Protein AF-A0AAN9EP69-F1 (afdb_monomer_lite)

Sequence (117 aa):
MFCHKLIKLNLQPDAKGSYVEVLERYINLGPIVYFYVVDLERQGQGLVVTCSGAYKDGSLRIVRNGIGINEQASVELQGNLRVMGIGIKVKLGKLIPYHPDKVREKLLITQCTWLRT

Structure (mmCIF, N/CA/C/O backbone):
data_AF-A0AAN9EP69-F1
#
_entry.id   AF-A0AAN9EP69-F1
#
loop_
_atom_site.group_PDB
_atom_site.id
_atom_site.type_symbol
_atom_site.label_atom_id
_atom_site.label_alt_id
_atom_site.label_comp_id
_atom_site.label_asym_id
_atom_site.label_entity_id
_atom_site.label_seq_id
_atom_site.pdbx_PDB_ins_code
_atom_site.Cartn_x
_atom_site.Cartn_y
_atom_site.Cartn_z
_atom_site.occupancy
_atom_site.B_iso_or_equiv
_atom_site.auth_seq_id
_atom_site.auth_comp_id
_atom_site.auth_asym_id
_atom_site.auth_atom_id
_atom_site.pdbx_PDB_model_num
ATOM 1 N N . MET A 1 1 ? 6.459 -8.143 -3.881 1.00 60.38 1 MET A N 1
ATOM 2 C CA . MET A 1 1 ? 5.277 -7.414 -3.357 1.00 60.38 1 MET A CA 1
ATOM 3 C C . MET A 1 1 ? 4.310 -7.236 -4.506 1.00 60.38 1 MET A C 1
ATOM 5 O O . MET A 1 1 ? 4.645 -6.532 -5.458 1.00 60.38 1 MET A O 1
ATOM 9 N N . PHE A 1 2 ? 3.144 -7.881 -4.431 1.00 69.19 2 PHE A N 1
ATOM 10 C CA . PHE A 1 2 ? 2.157 -7.848 -5.506 1.00 69.19 2 PHE A CA 1
ATOM 11 C C . PHE A 1 2 ? 1.619 -6.428 -5.721 1.00 69.19 2 PHE A C 1
ATOM 13 O O . PHE A 1 2 ? 0.888 -5.873 -4.904 1.00 69.19 2 PHE A O 1
ATOM 20 N N . CYS A 1 3 ? 2.038 -5.791 -6.798 1.00 80.19 3 CYS A N 1
ATOM 21 C CA . CYS A 1 3 ? 1.541 -4.491 -7.217 1.00 80.19 3 CYS A CA 1
ATOM 22 C C . CYS A 1 3 ? 1.407 -4.530 -8.731 1.00 80.19 3 CYS A C 1
ATOM 24 O O . CYS A 1 3 ? 2.254 -5.115 -9.414 1.00 80.19 3 CYS A O 1
ATOM 26 N N . HIS A 1 4 ? 0.342 -3.929 -9.253 1.00 87.00 4 HIS A N 1
ATOM 27 C CA . HIS A 1 4 ? 0.277 -3.682 -10.685 1.00 87.00 4 HIS A CA 1
ATOM 28 C C . HIS A 1 4 ? 1.337 -2.648 -11.031 1.00 87.00 4 HIS A C 1
ATOM 30 O O . HIS A 1 4 ? 1.594 -1.732 -10.250 1.00 87.00 4 HIS A O 1
ATOM 36 N N . LYS A 1 5 ? 1.987 -2.821 -12.175 1.00 92.19 5 LYS A N 1
ATOM 37 C CA . LYS A 1 5 ? 3.078 -1.953 -12.602 1.00 92.19 5 LYS A CA 1
ATOM 38 C C . LYS A 1 5 ? 2.702 -1.335 -13.929 1.00 92.19 5 LYS A C 1
ATOM 40 O O . LYS A 1 5 ? 2.389 -2.065 -14.867 1.00 92.19 5 LYS A O 1
ATOM 45 N N . LEU A 1 6 ? 2.772 -0.013 -14.001 1.00 94.88 6 LEU A N 1
ATOM 46 C CA . LEU A 1 6 ? 2.838 0.673 -15.277 1.00 94.88 6 LEU A CA 1
ATOM 47 C C . LEU A 1 6 ? 4.288 0.613 -15.739 1.00 94.88 6 LEU A C 1
ATOM 49 O O . LEU A 1 6 ? 5.190 1.081 -15.039 1.00 94.88 6 LEU A O 1
ATOM 53 N N . ILE A 1 7 ? 4.509 -0.010 -16.889 1.00 96.50 7 ILE A N 1
ATOM 54 C CA . ILE A 1 7 ? 5.843 -0.184 -17.452 1.00 96.50 7 ILE A CA 1
ATOM 55 C C . ILE A 1 7 ? 5.963 0.560 -18.772 1.00 96.50 7 ILE A C 1
ATOM 57 O O . ILE A 1 7 ? 5.022 0.615 -19.562 1.00 96.50 7 ILE A O 1
ATOM 61 N N . LYS A 1 8 ? 7.152 1.100 -19.006 1.00 95.94 8 LYS A N 1
ATOM 62 C CA . LYS A 1 8 ? 7.582 1.662 -20.275 1.00 95.94 8 LYS A CA 1
ATOM 63 C C . LYS A 1 8 ? 8.635 0.746 -20.878 1.00 95.94 8 LYS A C 1
ATOM 65 O O . LYS A 1 8 ? 9.536 0.274 -20.184 1.00 95.94 8 LYS A O 1
ATOM 70 N N . LEU A 1 9 ? 8.501 0.500 -22.174 1.00 97.19 9 LEU A N 1
ATOM 71 C CA . LEU A 1 9 ? 9.490 -0.225 -22.957 1.00 97.19 9 LEU A CA 1
ATOM 72 C C . LEU A 1 9 ? 10.380 0.795 -23.666 1.00 97.19 9 LEU A C 1
ATOM 74 O O . LEU A 1 9 ? 9.884 1.661 -24.387 1.00 97.19 9 LEU A O 1
ATOM 78 N N . ASN A 1 10 ? 11.683 0.709 -23.426 1.00 96.25 10 ASN A N 1
ATOM 79 C CA . ASN A 1 10 ? 12.684 1.582 -24.021 1.00 96.25 10 ASN A CA 1
ATOM 80 C C . ASN A 1 10 ? 13.303 0.916 -25.258 1.00 96.25 10 ASN A C 1
ATOM 82 O O . ASN A 1 10 ? 13.391 -0.305 -25.340 1.00 96.25 10 ASN A O 1
ATOM 86 N N . LEU A 1 11 ? 13.731 1.730 -26.227 1.00 95.88 11 LEU A N 1
ATOM 87 C CA . LEU A 1 11 ? 14.398 1.249 -27.447 1.00 95.88 11 LEU A CA 1
ATOM 88 C C . LEU A 1 11 ? 15.872 0.897 -27.210 1.00 95.88 11 LEU A C 1
ATOM 90 O O . LEU A 1 11 ? 16.435 0.078 -27.928 1.00 95.88 11 LEU A O 1
ATOM 94 N N . GLN A 1 12 ? 16.492 1.522 -26.210 1.00 96.31 12 GLN A N 1
ATOM 95 C CA . GLN A 1 12 ? 17.861 1.249 -25.789 1.00 96.31 12 GLN A CA 1
ATOM 96 C C . GLN A 1 12 ? 17.856 0.678 -24.369 1.00 96.31 12 GLN A C 1
ATOM 98 O O . GLN A 1 12 ? 17.008 1.079 -23.562 1.00 96.31 12 GLN A O 1
ATOM 103 N N . PRO A 1 13 ? 18.776 -0.249 -24.062 1.00 95.69 13 PRO A N 1
ATOM 104 C CA . PRO A 1 13 ? 18.880 -0.817 -22.731 1.00 95.69 13 PRO A CA 1
ATOM 105 C C . PRO A 1 13 ? 19.408 0.216 -21.729 1.00 95.69 13 PRO A C 1
ATOM 107 O O . PRO A 1 13 ? 20.207 1.089 -22.070 1.00 95.69 13 PRO A O 1
ATOM 110 N N . ASP A 1 14 ? 18.984 0.088 -20.474 1.00 92.38 14 ASP A N 1
ATOM 111 C CA . ASP A 1 14 ? 19.561 0.830 -19.357 1.00 92.38 14 ASP A CA 1
ATOM 112 C C . ASP A 1 14 ? 20.995 0.356 -19.035 1.00 92.38 14 ASP A C 1
ATOM 114 O O . ASP A 1 14 ? 21.523 -0.591 -19.623 1.00 92.38 14 ASP A O 1
ATOM 118 N N . ALA A 1 15 ? 21.634 0.986 -18.045 1.00 93.31 15 ALA A N 1
ATOM 119 C CA . ALA A 1 15 ? 22.984 0.619 -17.604 1.00 93.31 15 ALA A CA 1
ATOM 120 C C . ALA A 1 15 ? 23.110 -0.830 -17.080 1.00 93.31 15 ALA A C 1
ATOM 122 O O . ALA A 1 15 ? 24.220 -1.329 -16.912 1.00 93.31 15 ALA A O 1
ATOM 123 N N . LYS A 1 16 ? 21.989 -1.506 -16.799 1.00 92.56 16 LYS A N 1
ATOM 124 C CA . LYS A 1 16 ? 21.917 -2.905 -16.357 1.00 92.56 16 LYS A CA 1
ATOM 125 C C . LYS A 1 16 ? 21.518 -3.853 -17.494 1.00 92.56 16 LYS A C 1
ATOM 127 O O . LYS A 1 16 ? 21.367 -5.047 -17.246 1.00 92.56 16 LYS A O 1
ATOM 132 N N . GLY A 1 17 ? 21.340 -3.354 -18.718 1.00 94.44 17 GLY A N 1
ATOM 133 C CA . GLY A 1 17 ? 20.908 -4.145 -19.868 1.00 94.44 17 GLY A CA 1
ATOM 134 C C . GLY A 1 17 ? 19.390 -4.356 -19.973 1.00 94.44 17 GLY A C 1
ATOM 135 O O . GLY A 1 17 ? 18.951 -5.139 -20.812 1.00 94.44 17 GLY A O 1
ATOM 136 N N . SER A 1 18 ? 18.573 -3.707 -19.137 1.00 94.44 18 SER A N 1
ATOM 137 C CA . SER A 1 18 ? 17.111 -3.834 -19.146 1.00 94.44 18 SER A CA 1
ATOM 138 C C . SER A 1 18 ? 16.465 -2.846 -20.112 1.00 94.44 18 SER A C 1
ATOM 140 O O . SER A 1 18 ? 16.760 -1.655 -20.099 1.00 94.44 18 SER A O 1
ATOM 142 N N . TYR A 1 19 ? 15.504 -3.325 -20.900 1.00 96.38 19 TYR A N 1
ATOM 143 C CA . TYR A 1 19 ? 14.649 -2.491 -21.756 1.00 96.38 19 TYR A CA 1
ATOM 144 C C . TYR A 1 19 ? 13.360 -2.049 -21.055 1.00 96.38 19 TYR A C 1
ATOM 146 O O . TYR A 1 19 ? 12.561 -1.307 -21.623 1.00 96.38 19 TYR A O 1
ATOM 154 N N . VAL A 1 20 ? 13.124 -2.533 -19.833 1.00 95.94 20 VAL A N 1
ATOM 155 C CA . VAL A 1 20 ? 11.892 -2.289 -19.084 1.00 95.94 20 VAL A CA 1
ATOM 156 C C . VAL A 1 20 ? 12.156 -1.277 -17.983 1.00 95.94 20 VAL A C 1
ATOM 158 O O . VAL A 1 20 ? 12.986 -1.501 -17.101 1.00 95.94 20 VAL A O 1
ATOM 161 N N . GLU A 1 21 ? 11.381 -0.202 -18.001 1.00 94.44 21 GLU A N 1
ATOM 162 C CA . GLU A 1 21 ? 11.352 0.830 -16.976 1.00 94.44 21 GLU A CA 1
ATOM 163 C C . GLU A 1 21 ? 10.003 0.778 -16.249 1.00 94.44 21 GLU A C 1
ATOM 165 O O . GLU A 1 21 ? 8.943 0.764 -16.873 1.00 94.44 21 GLU A O 1
ATOM 170 N N . VAL A 1 22 ? 10.020 0.717 -14.916 1.00 93.12 22 VAL A N 1
ATOM 171 C CA . VAL A 1 22 ? 8.791 0.749 -14.107 1.00 93.12 22 VAL A CA 1
ATOM 172 C C . VAL A 1 22 ? 8.486 2.202 -13.767 1.00 93.12 22 VAL A C 1
ATOM 174 O O . VAL A 1 22 ? 9.206 2.791 -12.967 1.00 93.12 22 VAL A O 1
ATOM 177 N N . LEU A 1 23 ? 7.417 2.747 -14.347 1.00 94.50 23 LEU A N 1
ATOM 178 C CA . LEU A 1 23 ? 7.000 4.132 -14.132 1.00 94.50 23 LEU A CA 1
ATOM 179 C C . LEU A 1 23 ? 6.239 4.289 -12.818 1.00 94.50 23 LEU A C 1
ATOM 181 O O . LEU A 1 23 ? 6.543 5.162 -12.013 1.00 94.50 23 LEU A O 1
ATOM 185 N N . GLU A 1 24 ? 5.258 3.418 -12.587 1.00 94.75 24 GLU A N 1
ATOM 186 C CA . GLU A 1 24 ? 4.373 3.527 -11.431 1.00 94.75 24 GLU A CA 1
ATOM 187 C C . GLU A 1 24 ? 3.978 2.149 -10.902 1.00 94.75 24 GLU A C 1
ATOM 189 O O . GLU A 1 24 ? 3.996 1.143 -11.621 1.00 94.75 24 GLU A O 1
ATOM 194 N N . ARG A 1 25 ? 3.646 2.093 -9.611 1.00 91.00 25 ARG A N 1
ATOM 195 C CA . ARG A 1 25 ? 3.183 0.885 -8.929 1.00 91.00 25 ARG A CA 1
ATOM 196 C C . ARG A 1 25 ? 1.862 1.170 -8.236 1.00 91.00 25 ARG A C 1
ATOM 198 O O . ARG A 1 25 ? 1.806 2.014 -7.349 1.00 91.00 25 ARG A O 1
ATOM 205 N N . TYR A 1 26 ? 0.839 0.398 -8.575 1.00 91.44 26 TYR A N 1
ATOM 206 C CA . TYR A 1 26 ? -0.471 0.471 -7.942 1.00 91.44 26 TYR A CA 1
ATOM 207 C C . TYR A 1 26 ? -0.637 -0.653 -6.926 1.00 91.44 26 TYR A C 1
ATOM 209 O O . TYR A 1 26 ? -0.302 -1.819 -7.174 1.00 91.44 26 TYR A O 1
ATOM 217 N N . ILE A 1 27 ? -1.162 -0.290 -5.760 1.00 89.62 27 ILE A N 1
ATOM 218 C CA . ILE A 1 27 ? -1.444 -1.217 -4.668 1.00 89.62 27 ILE A CA 1
ATOM 219 C C . ILE A 1 27 ? -2.507 -2.216 -5.136 1.00 89.62 27 ILE A C 1
ATOM 221 O O . ILE A 1 27 ? -3.558 -1.823 -5.628 1.00 89.62 27 ILE A O 1
ATOM 225 N N . ASN A 1 28 ? -2.242 -3.508 -4.944 1.00 88.81 28 ASN A N 1
ATOM 226 C CA . ASN A 1 28 ? -3.228 -4.562 -5.145 1.00 88.81 28 ASN A CA 1
ATOM 227 C C . ASN A 1 28 ? -3.320 -5.438 -3.888 1.00 88.81 28 ASN A C 1
ATOM 229 O O . ASN A 1 28 ? -2.303 -5.946 -3.417 1.00 88.81 28 ASN A O 1
ATOM 233 N N . LEU A 1 29 ? -4.528 -5.591 -3.344 1.00 91.19 29 LEU A N 1
ATOM 234 C CA . LEU A 1 29 ? -4.811 -6.439 -2.181 1.00 91.19 29 LEU A CA 1
ATOM 235 C C . LEU A 1 29 ? -5.024 -7.919 -2.551 1.00 91.19 29 LEU A C 1
ATOM 237 O O . LEU A 1 29 ? -4.946 -8.788 -1.694 1.00 91.19 29 LEU A O 1
ATOM 241 N N . GLY A 1 30 ? -5.319 -8.232 -3.810 1.00 89.00 30 GLY A N 1
ATOM 242 C CA . GLY A 1 30 ? -5.703 -9.575 -4.228 1.00 89.00 30 GLY A CA 1
ATOM 243 C C . GLY A 1 30 ? -4.525 -10.526 -4.498 1.00 89.00 30 GLY A C 1
ATOM 244 O O . GLY A 1 30 ? -3.447 -10.075 -4.885 1.00 89.00 30 GLY A O 1
ATOM 245 N N . PRO A 1 31 ? -4.744 -11.850 -4.380 1.00 93.81 31 PRO A N 1
ATOM 246 C CA . PRO A 1 31 ? -5.826 -12.481 -3.617 1.00 93.81 31 PRO A CA 1
ATOM 247 C C . PRO A 1 31 ? -5.627 -12.282 -2.104 1.00 93.81 31 PRO A C 1
ATOM 249 O O . PRO A 1 31 ? -4.500 -12.374 -1.619 1.00 93.81 31 PRO A O 1
ATOM 252 N N . ILE A 1 32 ? -6.714 -12.043 -1.361 1.00 94.94 32 ILE A N 1
ATOM 253 C CA . ILE A 1 32 ? -6.691 -12.034 0.109 1.00 94.94 32 ILE A CA 1
ATOM 254 C C . ILE A 1 32 ? -6.920 -13.471 0.576 1.00 94.94 32 ILE A C 1
ATOM 256 O O . ILE A 1 32 ? -8.005 -14.016 0.396 1.00 94.94 32 ILE A O 1
ATOM 260 N N . VAL A 1 33 ? -5.891 -14.088 1.153 1.00 95.19 33 VAL A N 1
ATOM 261 C CA . VAL A 1 33 ? -5.929 -15.480 1.630 1.00 95.19 33 VAL A CA 1
ATOM 262 C C . VAL A 1 33 ? -6.527 -15.563 3.035 1.00 95.19 33 VAL A C 1
ATOM 264 O O . VAL A 1 33 ? -7.215 -16.522 3.367 1.00 95.19 33 VAL A O 1
ATOM 267 N N . TYR A 1 34 ? -6.265 -14.551 3.863 1.00 95.44 34 TYR A N 1
ATOM 268 C CA . TYR A 1 34 ? -6.788 -14.444 5.222 1.00 95.44 34 TYR A CA 1
ATOM 269 C C . TYR A 1 34 ? -6.792 -12.984 5.675 1.00 95.44 34 TYR A C 1
ATOM 271 O O . TYR A 1 34 ? -6.007 -12.178 5.166 1.00 95.44 34 TYR A O 1
ATOM 279 N N . PHE A 1 35 ? -7.630 -12.638 6.650 1.00 96.00 35 PHE A N 1
ATOM 280 C CA . PHE A 1 35 ? -7.574 -11.337 7.307 1.00 96.00 35 PHE A CA 1
ATOM 281 C C . PHE A 1 35 ? -7.932 -11.432 8.790 1.00 96.00 35 PHE A C 1
ATOM 283 O O . PHE A 1 35 ? -8.573 -12.382 9.233 1.00 96.00 35 PHE A O 1
ATOM 290 N N . TYR A 1 36 ? -7.525 -10.425 9.552 1.00 95.44 36 TYR A N 1
ATOM 291 C CA . TYR A 1 36 ? -7.854 -10.275 10.961 1.00 95.44 36 TYR A CA 1
ATOM 292 C C . TYR A 1 36 ? -8.129 -8.805 11.281 1.00 95.44 36 TYR A C 1
ATOM 294 O O . TYR A 1 36 ? -7.449 -7.919 10.762 1.00 95.44 36 TYR A O 1
ATOM 302 N N . VAL A 1 37 ? -9.128 -8.544 12.123 1.00 92.94 37 VAL A N 1
ATOM 303 C CA . VAL A 1 37 ? -9.482 -7.185 12.551 1.00 92.94 37 VAL A CA 1
ATOM 304 C C . VAL A 1 37 ? -8.795 -6.889 13.879 1.00 92.94 37 VAL A C 1
ATOM 306 O O . VAL A 1 37 ? -8.928 -7.651 14.833 1.00 92.94 37 VAL A O 1
ATOM 309 N N . VAL A 1 38 ? -8.062 -5.782 13.944 1.00 90.19 38 VAL A N 1
ATOM 310 C CA . VAL A 1 38 ? -7.334 -5.330 15.131 1.00 90.19 38 VAL A CA 1
ATOM 311 C C . VAL A 1 38 ? -7.824 -3.940 15.514 1.00 90.19 38 VAL A C 1
ATOM 313 O O . VAL A 1 38 ? -7.836 -3.039 14.681 1.00 90.19 38 VAL A O 1
ATOM 316 N N . ASP A 1 39 ? -8.176 -3.744 16.779 1.00 85.94 39 ASP A N 1
ATOM 317 C CA . ASP A 1 39 ? -8.442 -2.417 17.338 1.00 85.94 39 ASP A CA 1
ATOM 318 C C . ASP A 1 39 ? -7.261 -1.993 18.224 1.00 85.94 39 ASP A C 1
ATOM 320 O O . ASP A 1 39 ? -7.226 -2.276 19.422 1.00 85.94 39 ASP A O 1
ATOM 324 N N . LEU A 1 40 ? -6.239 -1.391 17.605 1.00 76.25 40 LEU A N 1
ATOM 325 C CA . LEU A 1 40 ? -5.039 -0.923 18.314 1.00 76.25 40 LEU A CA 1
ATOM 326 C C . LEU A 1 40 ? -5.275 0.402 19.043 1.00 76.25 40 LEU A C 1
ATOM 328 O O . LEU A 1 40 ? -4.652 0.655 20.071 1.00 76.25 40 LEU A O 1
ATOM 332 N N . GLU A 1 41 ? -6.161 1.245 18.515 1.00 71.94 41 GLU A N 1
ATOM 333 C CA . GLU A 1 41 ? -6.343 2.615 18.999 1.00 71.94 41 GLU A CA 1
ATOM 334 C C . GLU A 1 41 ? -7.498 2.736 20.004 1.00 71.94 41 GLU A C 1
ATOM 336 O O . GLU A 1 41 ? -7.625 3.771 20.654 1.00 71.94 41 GLU A O 1
ATOM 341 N N . ARG A 1 42 ? -8.327 1.690 20.178 1.00 73.19 42 ARG A N 1
ATOM 342 C CA . ARG A 1 42 ? -9.536 1.687 21.030 1.00 73.19 42 ARG A CA 1
ATOM 343 C C . ARG A 1 42 ? -10.503 2.835 20.715 1.00 73.19 42 ARG A C 1
ATOM 345 O O . ARG A 1 42 ? -11.316 3.217 21.553 1.00 73.19 42 ARG A O 1
ATOM 352 N N . GLN A 1 43 ? -10.422 3.389 19.506 1.00 71.88 43 GLN A N 1
ATOM 353 C CA . GLN A 1 43 ? -11.270 4.486 19.026 1.00 71.88 43 GLN A CA 1
ATOM 354 C C . GLN A 1 43 ? -12.534 3.972 18.316 1.00 71.88 43 GLN A C 1
ATOM 356 O O . GLN A 1 43 ? -13.303 4.759 17.768 1.00 71.88 43 GLN A O 1
ATOM 361 N N . GLY A 1 44 ? -12.748 2.650 18.283 1.00 72.62 44 GLY A N 1
ATOM 362 C CA . GLY A 1 44 ? -13.880 2.029 17.591 1.00 72.62 44 GLY A CA 1
ATOM 363 C C . GLY A 1 44 ? -13.729 1.969 16.066 1.00 72.62 44 GLY A C 1
ATOM 364 O O . GLY A 1 44 ? -14.668 1.575 15.377 1.00 72.62 44 GLY A O 1
ATOM 365 N N . GLN A 1 45 ? -12.559 2.328 15.525 1.00 77.88 45 GLN A N 1
ATOM 366 C CA . GLN A 1 45 ? -12.217 2.184 14.108 1.00 77.88 45 GLN A CA 1
ATOM 367 C C . GLN A 1 45 ? -11.217 1.035 13.936 1.00 77.88 45 GLN A C 1
ATOM 369 O O . GLN A 1 45 ? -10.005 1.225 13.985 1.00 77.88 45 GLN A O 1
ATOM 374 N N . GLY A 1 46 ? -11.736 -0.182 13.759 1.00 82.94 46 GLY A N 1
ATOM 375 C CA . GLY A 1 46 ? -10.907 -1.370 13.562 1.00 82.94 46 GLY A CA 1
ATOM 376 C C . GLY A 1 46 ? -10.054 -1.291 12.290 1.00 82.94 46 GLY A C 1
ATOM 377 O O . GLY A 1 46 ? -10.518 -0.886 11.223 1.00 82.94 46 GLY A O 1
ATOM 378 N N . LEU A 1 47 ? -8.802 -1.721 12.403 1.00 91.31 47 LEU A N 1
ATOM 379 C CA . LEU A 1 47 ? -7.871 -1.919 11.297 1.00 91.31 47 LEU A CA 1
ATOM 380 C C . LEU A 1 47 ? -8.006 -3.354 10.787 1.00 91.31 47 LEU A C 1
ATOM 382 O O . LEU A 1 47 ? -8.131 -4.286 11.578 1.00 91.31 47 LEU A O 1
ATOM 386 N N . VAL A 1 48 ? -7.921 -3.567 9.477 1.00 93.69 48 VAL A N 1
ATOM 387 C CA . VAL A 1 48 ? -7.913 -4.911 8.888 1.00 93.69 48 VAL A CA 1
ATOM 388 C C . VAL A 1 48 ? -6.498 -5.257 8.450 1.00 93.69 48 VAL A C 1
ATOM 390 O O . VAL A 1 48 ? -5.943 -4.624 7.555 1.00 93.69 48 VAL A O 1
ATOM 393 N N . VAL A 1 49 ? -5.911 -6.287 9.049 1.00 95.19 49 VAL A N 1
ATOM 394 C CA . VAL A 1 49 ? -4.647 -6.876 8.601 1.00 95.19 49 VAL A CA 1
ATOM 395 C C . VAL A 1 49 ? -4.967 -8.021 7.651 1.00 95.19 49 VAL A C 1
ATOM 397 O O . VAL A 1 49 ? -5.722 -8.919 8.000 1.00 95.19 49 VAL A O 1
ATOM 400 N N . THR A 1 50 ? -4.401 -8.009 6.451 1.00 95.81 50 THR A N 1
ATOM 401 C CA . THR A 1 50 ? -4.664 -8.999 5.398 1.00 95.81 50 THR A CA 1
ATOM 402 C C . THR A 1 50 ? -3.386 -9.731 5.004 1.00 95.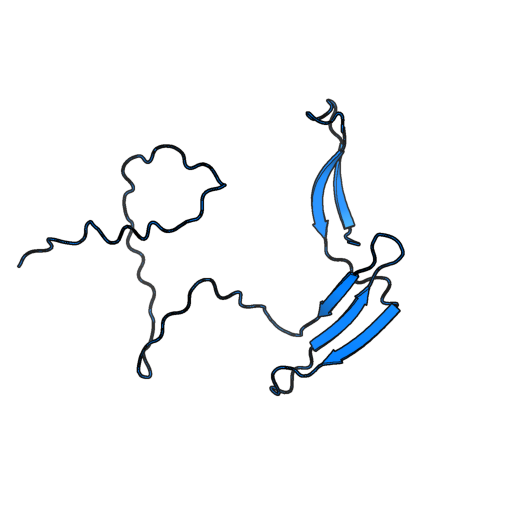81 50 THR A C 1
ATOM 404 O O . THR A 1 50 ? -2.343 -9.106 4.819 1.00 95.81 50 THR A O 1
ATOM 407 N N . CYS A 1 51 ? -3.476 -11.044 4.809 1.00 95.00 51 CYS A N 1
ATOM 408 C CA . CYS A 1 51 ? -2.515 -11.839 4.052 1.00 95.00 51 CYS A CA 1
ATOM 409 C C . CYS A 1 51 ? -2.900 -11.750 2.571 1.00 95.00 51 CYS A C 1
ATOM 411 O O . CYS A 1 51 ? -3.886 -12.352 2.152 1.00 95.00 51 CYS A O 1
ATOM 413 N N . SER A 1 52 ? -2.150 -10.969 1.799 1.00 95.12 52 SER A N 1
ATOM 414 C CA . SER A 1 52 ? -2.448 -10.610 0.408 1.00 95.12 52 SER A CA 1
ATOM 415 C C . SER A 1 52 ? -1.377 -11.121 -0.556 1.00 95.12 52 SER A C 1
ATOM 417 O O . SER A 1 52 ? -0.184 -11.033 -0.260 1.00 95.12 52 SER A O 1
ATOM 419 N N . GLY A 1 53 ? -1.764 -11.533 -1.761 1.00 92.38 53 GLY A N 1
ATOM 420 C CA . GLY A 1 53 ? -0.837 -12.013 -2.789 1.00 92.38 53 GLY A CA 1
ATOM 421 C C . GLY A 1 53 ? -0.528 -13.509 -2.669 1.00 92.38 53 GLY A C 1
ATOM 422 O O . GLY A 1 53 ? -1.020 -14.199 -1.781 1.00 92.38 53 GLY A O 1
ATOM 423 N N . ALA A 1 54 ? 0.306 -14.019 -3.575 1.00 90.75 54 ALA A N 1
ATOM 424 C CA . ALA A 1 54 ? 0.701 -15.427 -3.616 1.00 90.75 54 ALA A CA 1
ATOM 425 C C . ALA A 1 54 ? 2.177 -15.589 -4.014 1.00 90.75 54 ALA A C 1
ATOM 427 O O . ALA A 1 54 ? 2.776 -14.688 -4.612 1.00 90.75 54 ALA A O 1
ATOM 428 N N . TYR A 1 55 ? 2.751 -16.758 -3.712 1.00 89.25 55 TYR A N 1
ATOM 429 C CA . TYR A 1 55 ? 4.134 -17.125 -4.043 1.00 89.25 55 TYR A CA 1
ATOM 430 C C . TYR A 1 55 ? 5.147 -16.052 -3.593 1.00 89.25 55 TYR A C 1
ATOM 432 O O . TYR A 1 55 ? 5.087 -15.560 -2.468 1.00 89.25 55 TYR A O 1
ATOM 440 N N . LYS A 1 56 ? 6.059 -15.648 -4.487 1.00 86.44 56 LYS A N 1
ATOM 441 C CA . LYS A 1 56 ? 7.091 -14.622 -4.257 1.00 86.44 56 LYS A CA 1
ATOM 442 C C . LYS A 1 56 ? 6.546 -13.213 -3.989 1.00 86.44 56 LYS A C 1
ATOM 444 O O . LYS A 1 56 ? 7.309 -12.318 -3.631 1.00 86.44 56 LYS A O 1
ATOM 449 N N . ASP A 1 57 ? 5.251 -12.996 -4.205 1.00 87.31 57 ASP A N 1
ATOM 450 C CA . ASP A 1 57 ? 4.612 -11.687 -4.113 1.00 87.31 57 ASP A CA 1
ATOM 451 C C . ASP A 1 57 ? 3.632 -11.551 -2.940 1.00 87.31 57 ASP A C 1
ATOM 453 O O . ASP A 1 57 ? 2.994 -10.500 -2.809 1.00 87.31 57 ASP A O 1
ATOM 457 N N . GLY A 1 58 ? 3.582 -12.558 -2.058 1.00 90.81 58 GLY A N 1
ATOM 458 C CA . GLY A 1 58 ? 2.867 -12.507 -0.784 1.00 90.81 58 GLY A CA 1
ATOM 459 C C . GLY A 1 58 ? 3.300 -11.324 0.093 1.00 90.81 58 GLY A C 1
ATOM 460 O O . GLY A 1 58 ? 4.464 -10.922 0.111 1.00 90.81 58 GLY A O 1
ATOM 461 N N . SER A 1 59 ? 2.340 -10.720 0.789 1.00 92.44 59 SER A N 1
ATOM 462 C CA . SER A 1 59 ? 2.525 -9.523 1.613 1.00 92.44 59 SER A CA 1
ATOM 463 C C . SER A 1 59 ? 1.454 -9.425 2.697 1.00 92.44 59 SER A C 1
ATOM 465 O O . SER A 1 59 ? 0.297 -9.756 2.450 1.00 92.44 59 SER A O 1
ATOM 467 N N . LEU A 1 60 ? 1.819 -8.909 3.870 1.00 93.56 60 LEU A N 1
ATOM 468 C CA . LEU A 1 60 ? 0.845 -8.453 4.860 1.00 93.56 60 LEU A CA 1
ATOM 469 C C . LEU A 1 60 ? 0.473 -6.997 4.570 1.00 93.56 60 LEU A C 1
ATOM 471 O O . LEU A 1 60 ? 1.355 -6.185 4.283 1.00 93.56 60 LEU A O 1
ATOM 475 N N . ARG A 1 61 ? -0.817 -6.655 4.623 1.00 91.69 61 ARG A N 1
ATOM 476 C CA . ARG A 1 61 ? -1.294 -5.284 4.370 1.00 91.69 61 ARG A CA 1
ATOM 477 C C . ARG A 1 61 ? -2.300 -4.848 5.410 1.00 91.69 61 ARG A C 1
ATOM 479 O O . ARG A 1 61 ? -3.203 -5.609 5.739 1.00 91.69 61 ARG A O 1
ATOM 486 N N . ILE A 1 62 ? -2.157 -3.610 5.866 1.00 92.00 62 ILE A N 1
ATOM 487 C CA . ILE A 1 62 ? -3.070 -2.976 6.812 1.00 92.00 62 ILE A CA 1
ATOM 488 C C . ILE A 1 62 ? -4.009 -2.067 6.023 1.00 92.00 62 ILE A C 1
ATOM 490 O O . ILE A 1 62 ? -3.560 -1.167 5.313 1.00 92.00 62 ILE A O 1
ATOM 494 N N . VAL A 1 63 ? -5.308 -2.310 6.147 1.00 91.81 63 VAL A N 1
ATOM 495 C CA . VAL A 1 63 ? -6.376 -1.487 5.586 1.00 91.81 63 VAL A CA 1
ATOM 496 C C . VAL A 1 63 ? -7.056 -0.769 6.743 1.00 91.81 63 VAL A C 1
ATOM 498 O O . VAL A 1 63 ? -7.517 -1.402 7.691 1.00 91.81 63 VAL A O 1
ATOM 501 N N . ARG A 1 64 ? -7.103 0.561 6.669 1.00 89.69 64 ARG A N 1
ATOM 502 C CA . ARG A 1 64 ? -7.775 1.420 7.646 1.00 89.69 64 ARG A CA 1
ATOM 503 C C . ARG A 1 64 ? -8.847 2.247 6.961 1.00 89.69 64 ARG A C 1
ATOM 505 O O . ARG A 1 64 ? -8.641 2.687 5.831 1.00 89.69 64 ARG A O 1
ATOM 512 N N . ASN A 1 65 ? -9.957 2.478 7.650 1.00 85.38 65 ASN A N 1
ATOM 513 C CA . ASN A 1 65 ? -10.949 3.442 7.202 1.00 85.38 65 ASN A CA 1
ATOM 514 C C . ASN A 1 65 ? -10.526 4.837 7.675 1.00 85.38 65 ASN A C 1
ATOM 516 O O . ASN A 1 65 ? -10.648 5.142 8.853 1.00 85.38 65 ASN A O 1
ATOM 520 N N . GLY A 1 66 ? -9.974 5.657 6.782 1.00 83.38 66 GLY A N 1
ATOM 521 C CA . GLY A 1 66 ? -9.565 7.021 7.114 1.00 83.38 66 GLY A CA 1
ATOM 522 C C . GLY A 1 66 ? -8.334 7.494 6.349 1.00 83.38 66 GLY A C 1
ATOM 523 O O . GLY A 1 66 ? -7.722 6.755 5.575 1.00 83.38 66 GLY A O 1
ATOM 524 N N . ILE A 1 67 ? -7.968 8.754 6.580 1.00 83.50 67 ILE A N 1
ATOM 525 C CA . ILE A 1 67 ? -6.784 9.378 5.986 1.00 83.50 67 ILE A CA 1
ATOM 526 C C . ILE A 1 67 ? -5.592 9.158 6.911 1.00 83.50 67 ILE A C 1
AT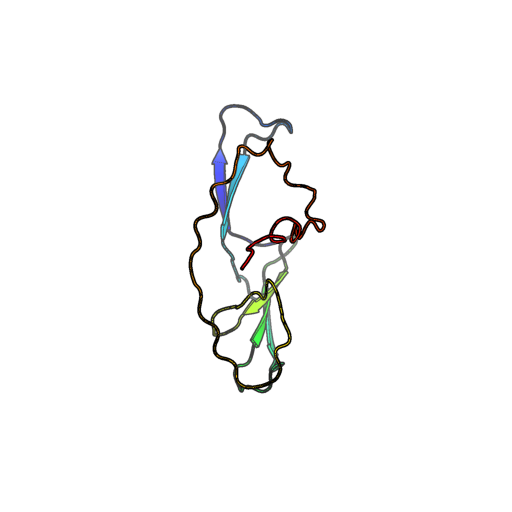OM 528 O O . ILE A 1 67 ? -5.667 9.351 8.122 1.00 83.50 67 ILE A O 1
ATOM 532 N N . GLY A 1 68 ? -4.468 8.764 6.324 1.00 74.81 68 GLY A N 1
ATOM 533 C CA . GLY A 1 68 ? -3.212 8.681 7.045 1.00 74.81 68 GLY A CA 1
ATOM 534 C C . GLY A 1 68 ? -2.536 10.024 7.214 1.00 74.81 68 GLY A C 1
ATOM 535 O O . GLY A 1 68 ? -2.188 10.646 6.216 1.00 74.81 68 GLY A O 1
ATOM 536 N N . ILE A 1 69 ? -2.268 10.418 8.455 1.00 81.88 69 ILE A N 1
ATOM 537 C CA . ILE A 1 69 ? -1.347 11.513 8.756 1.00 81.88 69 ILE A CA 1
ATOM 538 C C . ILE A 1 69 ? 0.026 10.893 9.018 1.00 81.88 69 ILE A C 1
ATOM 540 O O . ILE A 1 69 ? 0.151 9.990 9.843 1.00 81.88 69 ILE A O 1
ATOM 544 N N . ASN A 1 70 ? 1.041 11.337 8.276 1.00 80.31 70 ASN A N 1
ATOM 545 C CA . ASN A 1 70 ? 2.427 10.949 8.515 1.00 80.31 70 ASN A CA 1
ATOM 546 C C . ASN A 1 70 ? 3.137 12.099 9.228 1.00 80.31 70 ASN A C 1
ATOM 548 O O . ASN A 1 70 ? 3.462 13.106 8.594 1.00 80.31 70 ASN A O 1
ATOM 552 N N . GLU A 1 71 ? 3.347 11.964 10.532 1.00 81.25 71 GLU A N 1
ATOM 553 C CA . GLU A 1 71 ? 4.018 12.977 11.342 1.00 81.25 71 GLU A CA 1
ATOM 554 C C . GLU A 1 71 ? 5.458 13.185 10.846 1.00 81.25 71 GLU A C 1
ATOM 556 O O . GLU A 1 71 ? 6.279 12.274 10.874 1.00 81.25 71 GLU A O 1
ATOM 561 N N . GLN A 1 72 ? 5.752 14.382 10.327 1.00 85.25 72 GLN A N 1
ATOM 562 C CA . GLN A 1 72 ? 7.097 14.743 9.849 1.00 85.25 72 GLN A CA 1
ATOM 563 C C . GLN A 1 72 ? 7.942 15.418 10.933 1.00 85.25 72 GLN A C 1
ATOM 565 O O . GLN A 1 72 ? 9.168 15.415 10.860 1.00 85.25 72 GLN A O 1
ATOM 570 N N . ALA A 1 73 ? 7.280 16.041 11.905 1.00 83.88 73 ALA A N 1
ATOM 571 C CA . ALA A 1 73 ? 7.894 16.748 13.014 1.00 83.88 73 ALA A CA 1
ATOM 572 C C . ALA A 1 73 ? 6.883 16.848 14.156 1.00 83.88 73 ALA A C 1
ATOM 574 O O . ALA A 1 73 ? 5.705 17.117 13.911 1.00 83.88 73 ALA A O 1
ATOM 575 N N . SER A 1 74 ? 7.370 16.682 15.381 1.00 81.75 74 SER A N 1
ATOM 576 C CA . SER A 1 74 ? 6.612 16.870 16.611 1.00 81.75 74 SER A CA 1
ATOM 577 C C . SER A 1 74 ? 7.289 17.957 17.445 1.00 81.75 74 SER A C 1
ATOM 579 O O . SER A 1 74 ? 8.517 18.057 17.487 1.00 81.75 74 SER A O 1
ATOM 581 N N . VAL A 1 75 ? 6.493 18.827 18.063 1.00 86.19 75 VAL A N 1
ATOM 582 C CA . VAL A 1 75 ? 6.973 19.856 18.991 1.00 86.19 75 VAL A CA 1
ATOM 583 C C . VAL A 1 75 ? 6.023 19.874 20.173 1.00 86.19 75 VAL A C 1
ATOM 585 O O . VAL A 1 75 ? 4.816 20.032 19.999 1.00 86.19 75 VAL A O 1
ATOM 588 N N . GLU A 1 76 ? 6.566 19.709 21.373 1.00 81.62 76 GLU A N 1
ATOM 589 C CA . GLU A 1 76 ? 5.780 19.760 22.597 1.00 81.62 76 GLU A CA 1
ATOM 590 C C . GLU A 1 76 ? 5.514 21.221 22.978 1.00 81.62 76 GLU A C 1
ATOM 592 O O . GLU A 1 76 ? 6.436 22.013 23.179 1.00 81.62 76 GLU A O 1
ATOM 597 N N . LEU A 1 77 ? 4.236 21.593 23.039 1.00 83.38 77 LEU A N 1
ATOM 598 C CA . LEU A 1 77 ? 3.783 22.922 23.436 1.00 83.38 77 LEU A CA 1
ATOM 599 C C . LEU A 1 77 ? 2.950 22.788 24.711 1.00 83.38 77 LEU A C 1
ATOM 601 O O . LEU A 1 77 ? 2.022 21.985 24.773 1.00 83.38 77 LEU A O 1
ATOM 605 N N . GLN A 1 78 ? 3.270 23.580 25.732 1.00 85.75 78 GLN A N 1
ATOM 606 C CA . GLN A 1 78 ? 2.509 23.583 26.979 1.00 85.75 78 GLN A CA 1
ATOM 607 C C . GLN A 1 78 ? 1.239 24.438 26.827 1.00 85.75 78 GLN A C 1
ATOM 609 O O . GLN A 1 78 ? 1.316 25.634 26.551 1.00 85.75 78 GLN A O 1
ATOM 614 N N . GLY A 1 79 ? 0.067 23.830 27.044 1.00 80.44 79 GLY A N 1
ATOM 615 C CA . GLY A 1 79 ? -1.240 24.501 27.027 1.00 80.44 79 GLY A CA 1
ATOM 616 C C . GLY A 1 79 ? -1.981 24.457 25.681 1.00 80.44 79 GLY A C 1
ATOM 617 O O . GLY A 1 79 ? -1.478 23.969 24.674 1.00 80.44 79 GLY A O 1
ATOM 618 N N . ASN A 1 80 ? -3.214 24.980 25.664 1.00 76.50 80 ASN A N 1
ATOM 619 C CA . ASN A 1 80 ? -4.079 25.005 24.477 1.00 76.50 80 ASN A CA 1
ATOM 620 C C . ASN A 1 80 ? -3.686 26.155 23.530 1.00 76.50 80 ASN A C 1
ATOM 622 O O . ASN 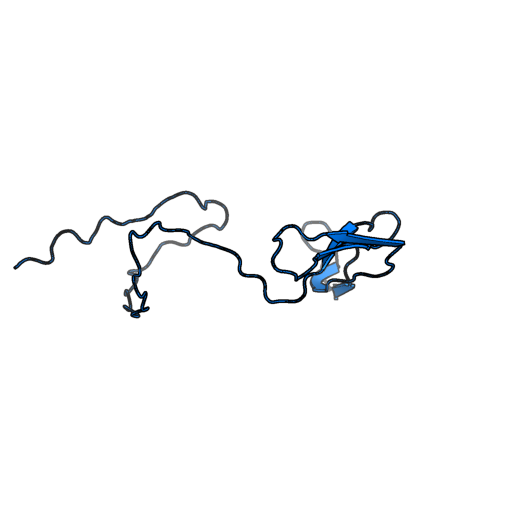A 1 80 ? -4.350 27.193 23.485 1.00 76.50 80 ASN A O 1
ATOM 626 N N . LEU A 1 81 ? -2.590 25.987 22.789 1.00 80.25 81 LEU A N 1
ATOM 627 C CA . LEU A 1 81 ? -2.097 26.963 21.813 1.00 80.25 81 LEU A CA 1
ATOM 628 C C . LEU A 1 81 ? -2.707 26.725 20.424 1.00 80.25 81 LEU A C 1
ATOM 630 O O . LEU A 1 81 ? -2.804 25.597 19.947 1.00 80.25 81 LEU A O 1
ATOM 634 N N . ARG A 1 82 ? -3.106 27.810 19.750 1.00 82.00 82 ARG A N 1
ATOM 635 C CA . ARG A 1 82 ? -3.536 27.776 18.344 1.00 82.00 82 ARG A CA 1
ATOM 636 C C . ARG A 1 82 ? -2.336 28.036 17.442 1.00 82.00 82 ARG A C 1
ATOM 638 O O . ARG A 1 82 ? -1.623 29.015 17.641 1.00 82.00 82 ARG A O 1
ATOM 645 N N . VAL A 1 83 ? -2.149 27.193 16.430 1.00 86.31 83 VAL A N 1
ATOM 646 C CA . VAL A 1 83 ? -1.074 27.339 15.440 1.00 86.31 83 VAL A CA 1
ATOM 647 C C . VAL A 1 83 ? -1.647 27.938 14.156 1.00 86.31 83 VAL A C 1
ATOM 649 O O . VAL A 1 83 ? -2.660 27.466 13.645 1.00 86.31 83 VAL A O 1
ATOM 652 N N . MET A 1 84 ? -1.002 28.980 13.629 1.00 88.00 84 MET A N 1
ATOM 653 C CA . MET A 1 84 ? -1.332 29.595 12.339 1.00 88.00 84 MET A CA 1
ATOM 654 C C . MET A 1 84 ? -0.078 29.654 11.465 1.00 88.00 84 MET A C 1
ATOM 656 O O . MET A 1 84 ? 0.993 30.029 11.937 1.00 88.00 84 MET A O 1
ATOM 660 N N . G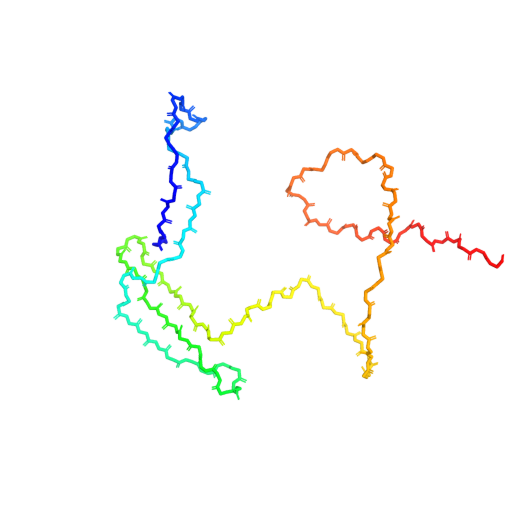LY A 1 85 ? -0.207 29.292 10.187 1.00 85.25 85 GLY A N 1
ATOM 661 C CA . GLY A 1 85 ? 0.884 29.385 9.218 1.00 85.25 85 GLY A CA 1
ATOM 662 C C . GLY A 1 85 ? 0.952 30.770 8.577 1.00 85.25 85 GLY A C 1
ATOM 663 O O . GLY A 1 85 ? -0.038 31.235 8.017 1.00 85.25 85 GLY A O 1
ATOM 664 N N . ILE A 1 86 ? 2.124 31.411 8.617 1.00 89.62 86 ILE A N 1
ATOM 665 C CA . ILE A 1 86 ? 2.412 32.655 7.888 1.00 89.62 86 ILE A CA 1
ATOM 666 C C . ILE A 1 86 ? 3.515 32.362 6.868 1.00 89.62 86 ILE A C 1
ATOM 668 O O . ILE A 1 86 ? 4.580 31.856 7.217 1.00 89.62 86 ILE A O 1
ATOM 672 N N . GLY A 1 87 ? 3.263 32.673 5.596 1.00 85.38 87 GLY A N 1
A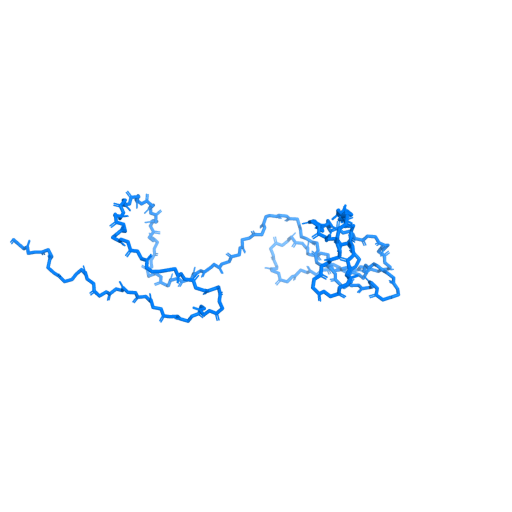TOM 673 C CA . GLY A 1 87 ? 4.250 32.507 4.533 1.00 85.38 87 GLY A CA 1
ATOM 674 C C . GLY A 1 87 ? 5.241 33.668 4.504 1.00 85.38 87 GLY A C 1
ATOM 675 O O . GLY A 1 87 ? 4.878 34.773 4.111 1.00 85.38 87 GLY A O 1
ATOM 676 N N . ILE A 1 88 ? 6.503 33.418 4.857 1.00 85.75 88 ILE A N 1
ATOM 677 C CA . ILE A 1 88 ? 7.601 34.365 4.628 1.00 85.75 88 ILE A CA 1
ATOM 678 C C . ILE A 1 88 ? 8.383 33.888 3.409 1.00 85.75 88 ILE A C 1
ATOM 680 O O . ILE A 1 88 ? 8.953 32.796 3.398 1.00 85.75 88 ILE A O 1
ATOM 684 N N . LYS A 1 89 ? 8.419 34.708 2.358 1.00 80.06 89 LYS A N 1
ATOM 685 C CA . LYS A 1 89 ? 9.189 34.398 1.154 1.00 80.06 89 LYS A CA 1
ATOM 686 C C . LYS A 1 89 ? 10.665 34.691 1.411 1.00 80.06 89 LYS A C 1
ATOM 688 O O . LYS A 1 89 ? 11.112 35.826 1.273 1.00 80.06 89 LYS A O 1
ATOM 693 N N . VAL A 1 90 ? 11.431 33.666 1.768 1.00 74.56 90 VAL A N 1
ATOM 694 C CA . VAL A 1 90 ? 12.889 33.776 1.875 1.00 74.56 90 VAL A CA 1
ATOM 695 C C . VAL A 1 90 ? 13.485 33.738 0.469 1.00 74.56 90 VAL A C 1
ATOM 697 O O . VAL A 1 90 ? 13.298 32.777 -0.279 1.00 74.56 90 VAL A O 1
ATOM 700 N N . LYS A 1 91 ? 14.197 34.798 0.078 1.00 69.44 91 LYS A N 1
ATOM 701 C CA . LYS A 1 91 ? 14.944 34.827 -1.182 1.00 69.44 91 LYS A CA 1
ATOM 702 C C . LYS A 1 91 ? 16.236 34.037 -0.967 1.00 69.44 91 LYS A C 1
ATOM 704 O O . LYS A 1 91 ? 17.194 34.566 -0.413 1.00 69.44 91 LYS A O 1
ATOM 709 N N . LEU A 1 92 ? 16.247 32.765 -1.368 1.00 54.88 92 LEU A N 1
ATOM 710 C CA . LEU A 1 92 ? 17.475 31.971 -1.406 1.00 54.88 92 LEU A CA 1
ATOM 711 C C . LEU A 1 92 ? 18.484 32.675 -2.332 1.00 54.88 92 LEU A C 1
ATOM 713 O O . LEU A 1 92 ? 18.285 32.739 -3.546 1.00 54.88 92 LEU A O 1
ATOM 717 N N . GLY A 1 93 ? 19.574 33.199 -1.768 1.00 48.50 93 GLY A N 1
ATOM 718 C CA . GLY A 1 93 ? 20.798 33.413 -2.540 1.00 48.50 93 GLY A CA 1
ATOM 719 C C . GLY A 1 93 ? 21.264 32.062 -3.094 1.00 48.50 93 GLY A C 1
ATOM 720 O O . GLY A 1 93 ? 21.104 31.049 -2.418 1.00 48.50 93 GLY A O 1
ATOM 721 N N . LYS A 1 94 ? 21.760 32.034 -4.339 1.00 45.38 94 LYS A N 1
ATOM 722 C CA . LYS A 1 94 ? 22.138 30.815 -5.085 1.00 45.38 94 LYS A CA 1
ATOM 723 C C . LYS A 1 94 ? 22.816 29.761 -4.188 1.00 45.38 94 LYS A C 1
ATOM 725 O O . LYS A 1 94 ? 23.949 29.960 -3.761 1.00 45.38 94 LYS A O 1
ATOM 730 N N . LEU A 1 95 ? 22.133 28.637 -3.955 1.00 46.72 95 LEU A N 1
ATOM 731 C CA . LEU A 1 95 ? 22.716 27.440 -3.347 1.00 46.72 95 LEU A CA 1
ATOM 732 C C . LEU A 1 95 ? 23.333 26.540 -4.429 1.00 46.72 95 LEU A C 1
ATOM 734 O O . LEU A 1 95 ? 22.745 26.306 -5.483 1.00 46.72 95 LEU A O 1
ATOM 738 N N . ILE A 1 96 ? 24.533 26.047 -4.129 1.00 43.69 96 ILE A N 1
ATOM 739 C CA . ILE A 1 96 ? 25.271 24.978 -4.819 1.00 43.69 96 ILE A CA 1
ATOM 740 C C . ILE A 1 96 ? 24.395 23.698 -4.813 1.00 43.69 96 ILE A C 1
ATOM 742 O O . ILE A 1 96 ? 23.688 23.485 -3.824 1.00 43.69 96 ILE A O 1
ATOM 746 N N . PRO A 1 97 ? 24.383 22.852 -5.866 1.00 37.22 97 PRO A N 1
ATOM 747 C CA . PRO A 1 97 ? 23.435 21.738 -5.970 1.00 37.22 97 PRO A CA 1
ATOM 748 C C . PRO A 1 97 ? 23.602 20.692 -4.853 1.00 37.22 97 PRO A C 1
ATOM 750 O O . PRO A 1 97 ? 24.705 20.239 -4.552 1.00 37.22 97 PRO A O 1
ATOM 753 N N . TYR A 1 98 ? 22.468 20.315 -4.256 1.00 39.09 98 TYR A N 1
ATOM 754 C CA . TYR A 1 98 ? 22.313 19.330 -3.183 1.00 39.09 98 TYR A CA 1
ATOM 755 C C . TYR A 1 98 ? 22.170 17.909 -3.763 1.00 39.09 98 TYR A C 1
ATOM 757 O O . TYR A 1 98 ? 21.368 17.687 -4.668 1.00 39.09 98 TYR A O 1
ATOM 765 N N . HIS A 1 99 ? 22.953 16.957 -3.244 1.00 41.41 99 HIS A N 1
ATOM 766 C CA . HIS A 1 99 ? 22.929 15.531 -3.605 1.00 41.41 99 HIS A CA 1
ATOM 767 C C . HIS A 1 99 ? 21.931 14.781 -2.690 1.00 41.41 99 HIS A C 1
ATOM 769 O O . HIS A 1 99 ? 21.955 15.037 -1.484 1.00 41.41 99 HIS A O 1
ATOM 775 N N . PRO A 1 100 ? 21.099 13.838 -3.184 1.00 40.28 100 PRO A N 1
ATOM 776 C CA . PRO A 1 100 ? 19.943 13.329 -2.425 1.00 40.28 100 PRO A CA 1
ATOM 777 C C . PRO A 1 100 ? 20.233 12.446 -1.194 1.00 40.28 100 PRO A C 1
ATOM 779 O O . PRO A 1 100 ? 19.300 12.118 -0.470 1.00 40.28 100 PRO A O 1
ATOM 782 N N . ASP A 1 101 ? 21.488 12.075 -0.914 1.00 39.59 101 ASP A N 1
ATOM 783 C CA . ASP A 1 101 ? 21.807 10.986 0.033 1.00 39.59 101 ASP A CA 1
ATOM 784 C C . ASP A 1 101 ? 22.375 11.444 1.389 1.00 39.59 101 ASP A C 1
ATOM 786 O O . ASP A 1 101 ? 22.926 10.648 2.150 1.00 39.59 101 ASP A O 1
ATOM 790 N N . LYS A 1 102 ? 22.255 12.731 1.737 1.00 37.59 102 LYS A N 1
ATOM 791 C CA . LYS A 1 102 ? 22.662 13.242 3.059 1.00 37.59 102 LYS A CA 1
ATOM 792 C C . LYS A 1 102 ? 21.573 14.105 3.687 1.00 37.59 102 LYS A C 1
ATOM 794 O O . LYS A 1 102 ? 21.700 15.324 3.797 1.00 37.59 102 LYS A O 1
ATOM 799 N N . VAL A 1 103 ? 20.512 13.452 4.155 1.00 42.53 103 VAL A N 1
ATOM 800 C CA . VAL A 1 103 ? 19.621 14.011 5.180 1.00 42.53 103 VAL A CA 1
ATOM 801 C C . VAL A 1 103 ? 20.247 13.726 6.545 1.00 42.53 103 VAL A C 1
ATOM 803 O O . VAL A 1 103 ? 19.990 12.700 7.167 1.00 42.53 103 VAL A O 1
ATOM 806 N N . ARG A 1 104 ? 21.123 14.623 7.000 1.00 40.97 104 ARG A N 1
ATOM 807 C CA . ARG A 1 104 ? 21.439 14.785 8.423 1.00 40.97 104 ARG A CA 1
ATOM 808 C C . ARG A 1 104 ? 21.562 16.271 8.717 1.00 40.97 104 ARG A C 1
ATOM 810 O O . ARG A 1 104 ? 22.392 16.945 8.116 1.00 40.97 104 ARG A O 1
ATOM 817 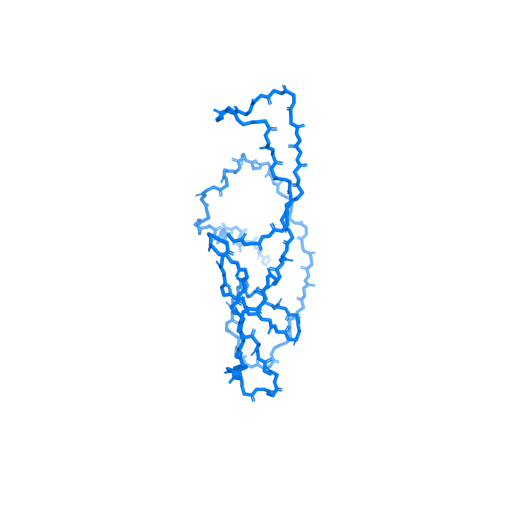N N . GLU A 1 105 ? 20.679 16.736 9.596 1.00 45.44 105 GLU A N 1
ATOM 818 C CA . GLU A 1 105 ? 20.857 17.886 10.484 1.00 45.44 105 GLU A CA 1
ATOM 819 C C . GLU A 1 105 ? 21.716 19.032 9.944 1.00 45.44 105 GLU A C 1
ATOM 821 O O . GLU A 1 105 ? 22.914 19.119 10.196 1.00 45.44 105 GLU A O 1
ATOM 826 N N . LYS A 1 106 ? 21.069 19.992 9.288 1.00 36.66 106 LYS A N 1
ATOM 827 C CA . LYS A 1 106 ? 21.473 21.396 9.400 1.00 36.66 106 LYS A CA 1
ATOM 828 C C . LYS A 1 106 ? 20.221 22.252 9.471 1.00 36.66 106 LYS A C 1
ATOM 830 O O . LYS A 1 106 ? 19.821 22.915 8.520 1.00 36.66 106 LYS A O 1
ATOM 835 N N . LEU A 1 107 ? 19.601 22.206 10.647 1.00 39.22 107 LEU A N 1
ATOM 836 C CA . LEU A 1 107 ? 18.768 23.282 11.157 1.00 39.22 107 LEU A CA 1
ATOM 837 C C . LEU A 1 107 ? 19.663 24.533 11.242 1.00 39.22 107 LEU A C 1
ATOM 839 O O . LEU A 1 107 ? 20.308 24.789 12.252 1.00 39.22 107 LEU A O 1
ATOM 843 N N . LEU A 1 108 ? 19.783 25.276 10.142 1.00 37.78 108 LEU A N 1
ATOM 844 C CA . LEU A 1 108 ? 20.505 26.550 10.080 1.00 37.78 108 LEU A CA 1
ATOM 845 C C . LEU A 1 108 ? 19.632 27.653 10.701 1.00 37.78 108 LEU A C 1
ATOM 847 O O . LEU A 1 108 ? 19.270 28.635 10.062 1.00 37.78 108 LEU A O 1
ATOM 851 N N . ILE A 1 109 ? 19.309 27.496 11.987 1.00 42.09 109 ILE A N 1
ATOM 852 C CA . ILE A 1 109 ? 18.994 28.620 12.871 1.00 42.09 109 ILE A CA 1
ATOM 853 C C . ILE A 1 109 ? 20.347 29.234 13.237 1.00 42.09 109 ILE A C 1
ATOM 855 O O . ILE A 1 109 ? 20.916 28.965 14.291 1.00 42.09 109 ILE A O 1
ATOM 859 N N . THR A 1 110 ? 20.956 29.979 12.315 1.00 37.34 110 THR A N 1
ATOM 860 C CA . THR A 1 110 ? 22.183 30.734 12.626 1.00 37.34 110 THR A CA 1
ATOM 861 C C . THR A 1 110 ? 22.354 31.984 11.765 1.00 37.34 110 THR A C 1
ATOM 863 O O . THR A 1 110 ? 23.482 32.356 11.486 1.00 37.34 110 THR A O 1
ATOM 866 N N . GLN A 1 111 ? 21.270 32.654 11.344 1.00 38.59 111 GLN A N 1
ATOM 867 C CA . GLN A 1 111 ? 21.331 34.054 10.866 1.00 38.59 111 GLN A CA 1
ATOM 868 C C . GLN A 1 111 ? 20.047 34.862 11.160 1.00 38.59 111 GLN A C 1
ATOM 870 O O . GLN A 1 111 ? 19.589 35.649 10.339 1.00 38.59 111 GLN A O 1
ATOM 875 N N . CYS A 1 112 ? 19.472 34.709 12.355 1.00 36.72 112 CYS A N 1
ATOM 876 C CA . CYS A 1 112 ? 18.560 35.720 12.914 1.00 36.72 112 CYS A CA 1
ATOM 877 C C . CYS A 1 112 ? 19.055 36.206 14.284 1.00 36.72 112 CYS A C 1
ATOM 879 O O . CYS A 1 112 ? 18.283 36.387 15.215 1.00 36.72 112 CYS A O 1
ATOM 881 N N . THR A 1 113 ? 20.362 36.417 14.422 1.00 48.69 113 THR A N 1
ATOM 882 C CA . THR A 1 113 ? 20.877 37.448 15.326 1.00 48.69 113 THR A CA 1
ATOM 883 C C . THR A 1 113 ? 20.902 38.754 14.531 1.00 48.69 113 THR A C 1
ATOM 885 O O . THR A 1 113 ? 21.398 38.762 13.408 1.00 48.69 113 THR A O 1
ATOM 888 N N . TRP A 1 114 ? 20.367 39.832 15.116 1.00 40.50 114 TRP A N 1
ATOM 889 C CA . TRP A 1 114 ? 20.284 41.211 14.592 1.00 40.50 114 TRP A CA 1
ATOM 890 C C . TRP A 1 114 ? 19.025 41.609 13.796 1.00 40.50 114 TRP A C 1
ATOM 892 O O . TRP A 1 114 ? 19.116 42.110 12.681 1.00 40.50 114 TRP A O 1
ATOM 902 N N . LEU A 1 115 ? 17.850 41.552 14.431 1.00 33.41 115 LEU A N 1
ATOM 903 C CA . LEU A 1 115 ? 16.909 42.676 14.325 1.00 33.41 115 LEU A CA 1
ATOM 904 C C . LEU A 1 115 ? 17.069 43.504 15.603 1.00 33.41 115 LEU A C 1
ATOM 906 O O . LEU A 1 115 ? 16.621 43.108 16.676 1.00 33.41 115 LEU A O 1
ATOM 910 N N . ARG A 1 116 ? 17.848 44.586 15.484 1.00 39.31 116 ARG A N 1
ATOM 911 C CA . ARG A 1 116 ? 18.013 45.613 16.515 1.00 39.31 116 ARG A CA 1
ATOM 912 C C . ARG A 1 116 ? 16.679 46.337 16.738 1.00 39.31 116 ARG A C 1
ATOM 914 O O . ARG A 1 116 ? 15.901 46.494 15.799 1.00 39.31 116 ARG A O 1
ATOM 921 N N . THR A 1 117 ? 16.492 46.770 17.983 1.00 37.12 117 THR A N 1
ATOM 922 C CA . THR A 1 117 ? 15.844 48.038 18.364 1.00 37.12 117 THR A CA 1
ATOM 923 C C . THR A 1 117 ? 16.153 49.181 17.408 1.00 37.12 117 THR A C 1
ATOM 925 O O . THR A 1 117 ? 17.329 49.245 16.970 1.00 37.12 117 THR A O 1
#

InterPro domains:
  IPR015943 WD40/YVTN repeat-like-containing domain superfamily [G3DSA:2.130.10.10] (4-28)
  IPR015943 WD40/YVTN repeat-like-containing domain superfamily [G3DSA:2.130.10.10] (29-66)
  IPR015943 WD40/YVTN repeat-like-containing domain superfamily [G3DSA:2.130.10.10] (67-83)
  IPR050358 RSE1/DDB1/CPSF1 [PTHR10644] (6-84)

Secondary structure (DSSP, 8-state):
--EEEEEEE-SS--TTS--EEEEEEEE---SEEEEEEE-SSSSS--EEEEEE--GGG-EEEEE-SSPPP--S-----SSSPPP-----------PPPPPTT---------S------

Radius of gyration: 23.62 Å; chains: 1; bounding box: 39×65×54 Å

pLDDT: mean 77.34, std 20.64, range [33.41, 97.19]

Organism: Crotalaria pallida (NCBI:txid3830)

Foldseek 3Di:
DDWDFDWDAAPAADPVRDRIDTDDTHDDQPPFPDWDWDDPPPPPWTWIWTQGDDDPPTDIDIDTDDDDDDDPDDDDDPDDDDDDDDDDDDDDDDDDDDDDPDPDDDPPPDPPPDPDD